Protein AF-A0A7S2B7W3-F1 (afdb_monomer)

pLDDT: mean 79.94, std 19.63, range [35.38, 98.31]

Radius of gyration: 19.0 Å; Cα contacts (8 Å, |Δi|>4): 204; chains: 1; bounding box: 50×37×55 Å

Foldseek 3Di:
DDDPPVLDQKDKDKDKAKDLDCVAVVLCVVQLVVQLVVLLVVVVVVVVVPDDPPPPVVVVVVVSVPDDDDPVSNVRSNVRSVVVSVVVQVVPPFGPPPVPGHTPMDIWMKMWMAGPNRPDIDIDTDAADWDWDQDPNDTHTDDQHDDPDPPSDD

Solvent-accessible surface area (backbone atoms only — not comparable to full-atom values): 9156 Å² total; per-residue (Å²): 139,90,80,85,71,84,87,64,49,64,49,79,49,77,50,56,57,48,41,75,43,62,63,42,23,50,50,45,70,70,45,31,64,57,37,23,55,49,38,45,53,49,53,52,54,51,53,61,68,70,52,65,91,82,63,57,64,64,68,70,61,63,47,81,64,71,76,65,74,50,69,67,58,48,53,50,15,48,54,47,8,54,50,55,49,49,50,65,54,59,74,37,94,52,36,60,62,53,103,81,62,59,44,80,40,37,53,30,34,33,36,41,42,34,23,58,79,71,77,42,79,48,77,52,72,47,40,66,60,73,51,68,45,77,56,97,88,40,82,42,76,74,55,81,50,51,50,96,52,92,86,52,71,131

InterPro domains:
  IPR000222 PPM-type phosphatase, divalent cation binding [PS01032] (12-20)
  IPR001932 PPM-type phosphatase-like domain [PF00481] (9-149)
  IPR001932 PPM-type phosphatase-like domain [PS51746] (1-154)
  IPR001932 PPM-type phosphatase-like domain [cd00143] (5-153)
  IPR015655 Protein phosphatase 2C [PTHR47992] (10-148)
  IPR036457 PPM-type phosphatase-like domain superfamily [G3DSA:3.60.40.10] (1-154)
  IPR036457 PPM-type phosphatase-like domain superfamily [SSF81606] (6-151)

Structure (mmCIF, N/CA/C/O backbone):
data_AF-A0A7S2B7W3-F1
#
_entry.id   AF-A0A7S2B7W3-F1
#
loop_
_atom_site.group_PDB
_atom_site.id
_atom_site.type_symbol
_atom_site.label_atom_id
_atom_site.label_alt_id
_atom_site.label_comp_id
_atom_site.label_asym_id
_atom_site.label_entity_id
_atom_site.label_seq_id
_atom_site.pdbx_PDB_ins_code
_atom_site.Cartn_x
_atom_site.Cartn_y
_atom_site.Cartn_z
_atom_site.occupancy
_atom_site.B_iso_or_equiv
_atom_site.auth_seq_id
_atom_site.auth_comp_id
_atom_site.auth_asym_id
_atom_site.auth_atom_id
_atom_site.pdbx_PDB_model_num
ATOM 1 N N . GLU A 1 1 ? -9.098 -22.020 31.553 1.00 43.34 1 GLU A N 1
ATOM 2 C CA . GLU A 1 1 ? -8.549 -21.715 30.215 1.00 43.34 1 GLU A CA 1
ATOM 3 C C . GLU A 1 1 ? -9.684 -21.354 29.267 1.00 43.34 1 GLU A C 1
ATOM 5 O O . GLU A 1 1 ? -10.815 -21.714 29.567 1.00 43.34 1 GLU A O 1
ATOM 10 N N . SER A 1 2 ? -9.369 -20.661 28.168 1.00 41.03 2 SER A N 1
ATOM 11 C CA . SER A 1 2 ? -10.279 -20.248 27.079 1.00 41.03 2 SER A CA 1
ATOM 12 C C . SER A 1 2 ? -10.933 -18.869 27.209 1.00 41.03 2 SER A C 1
ATOM 14 O O . SER A 1 2 ? -12.137 -18.740 27.386 1.00 41.03 2 SER A O 1
ATOM 16 N N . ALA A 1 3 ? -10.116 -17.833 27.005 1.00 35.38 3 ALA A N 1
ATOM 17 C CA . ALA A 1 3 ? -10.503 -16.647 26.237 1.00 35.38 3 ALA A CA 1
ATOM 18 C C . ALA A 1 3 ? -9.236 -15.964 25.689 1.00 35.38 3 ALA A C 1
ATOM 20 O O . ALA A 1 3 ? -8.922 -14.826 26.027 1.00 35.38 3 ALA A O 1
ATOM 21 N N . MET A 1 4 ? -8.475 -16.671 24.840 1.00 36.25 4 MET A N 1
ATOM 22 C CA . MET A 1 4 ? -7.614 -15.995 23.862 1.00 36.25 4 MET A CA 1
ATOM 23 C C . MET A 1 4 ? -8.545 -15.296 22.863 1.00 36.25 4 MET A C 1
ATOM 25 O O . MET A 1 4 ? -8.854 -15.827 21.799 1.00 36.25 4 MET A O 1
ATOM 29 N N . LEU A 1 5 ? -9.059 -14.124 23.235 1.00 36.66 5 LEU A N 1
ATOM 30 C CA . LEU A 1 5 ? -9.660 -13.205 22.280 1.00 36.66 5 LEU A CA 1
ATOM 31 C C . LEU A 1 5 ? -8.533 -12.794 21.331 1.00 36.66 5 LEU A C 1
ATOM 33 O O . LEU A 1 5 ? -7.575 -12.139 21.735 1.00 36.66 5 LEU A O 1
ATOM 37 N N . TYR A 1 6 ? -8.605 -13.266 20.088 1.00 40.50 6 TYR A N 1
ATOM 38 C CA . TYR A 1 6 ? -7.682 -12.933 19.009 1.00 40.50 6 TYR A CA 1
ATOM 39 C C . TYR A 1 6 ? -7.828 -11.436 18.696 1.00 40.50 6 TYR A C 1
ATOM 41 O O . TYR A 1 6 ? -8.597 -11.014 17.840 1.00 40.50 6 TYR A O 1
ATOM 49 N N . GLN A 1 7 ? -7.133 -10.617 19.477 1.00 49.06 7 GLN A N 1
ATOM 50 C CA . GLN A 1 7 ? -7.233 -9.165 19.481 1.00 49.06 7 GLN A CA 1
ATOM 51 C C . GLN A 1 7 ? -6.361 -8.606 18.343 1.00 49.06 7 GLN A C 1
ATOM 53 O O . GLN A 1 7 ? -5.223 -8.188 18.551 1.00 49.06 7 GLN A O 1
ATOM 58 N N . ARG A 1 8 ? -6.858 -8.700 17.102 1.00 54.34 8 ARG A N 1
ATOM 59 C CA . ARG A 1 8 ? -6.175 -8.236 15.878 1.00 54.34 8 ARG A CA 1
ATOM 60 C C . ARG A 1 8 ? -7.147 -7.516 14.935 1.00 54.34 8 ARG A C 1
ATOM 62 O O . ARG A 1 8 ? -7.392 -7.970 13.825 1.00 54.34 8 ARG A O 1
ATOM 69 N N . ASP A 1 9 ? -7.676 -6.368 15.353 1.00 77.94 9 ASP A N 1
ATOM 70 C CA . ASP A 1 9 ? -8.610 -5.561 14.544 1.00 77.94 9 ASP A CA 1
ATOM 71 C C . ASP A 1 9 ? -7.930 -4.685 13.475 1.00 77.94 9 ASP A C 1
ATOM 73 O O . ASP A 1 9 ? -8.519 -3.705 13.019 1.00 77.94 9 ASP A O 1
ATOM 77 N N . LEU A 1 10 ? -6.697 -5.010 13.077 1.00 86.75 10 LEU A N 1
ATOM 78 C CA . LEU A 1 10 ? -5.929 -4.293 12.062 1.00 86.75 10 LEU A CA 1
ATOM 79 C C . LEU A 1 10 ? -5.176 -5.285 11.174 1.00 86.75 10 LEU A C 1
ATOM 81 O O . LEU A 1 10 ? -4.418 -6.117 11.671 1.00 86.75 10 LEU A O 1
ATOM 85 N N . ALA A 1 11 ? -5.330 -5.136 9.864 1.00 91.69 11 ALA A N 1
ATOM 86 C CA . ALA A 1 11 ? -4.551 -5.831 8.854 1.00 91.69 11 ALA A CA 1
ATOM 87 C C . ALA A 1 11 ? -3.987 -4.826 7.843 1.00 91.69 11 ALA A C 1
ATOM 89 O O . ALA A 1 11 ? -4.668 -3.886 7.428 1.00 91.69 11 ALA A O 1
ATOM 90 N N . LEU A 1 12 ? -2.728 -5.035 7.466 1.00 94.94 12 LEU A N 1
ATOM 91 C CA . LEU A 1 12 ? -2.026 -4.268 6.446 1.00 94.94 12 LEU A CA 1
ATOM 92 C C . LEU A 1 12 ? -1.686 -5.207 5.292 1.00 94.94 12 LEU A C 1
ATOM 94 O O . LEU A 1 12 ? -1.141 -6.286 5.517 1.00 94.94 12 LEU A O 1
ATOM 98 N N . PHE A 1 13 ? -1.988 -4.779 4.073 1.00 96.81 13 PHE A N 1
ATOM 99 C CA . PHE A 1 13 ? -1.668 -5.496 2.842 1.00 96.81 13 PHE A CA 1
ATOM 100 C C . PHE A 1 13 ? -0.953 -4.547 1.893 1.00 96.81 13 PHE A C 1
ATOM 102 O O . PHE A 1 13 ? -1.283 -3.364 1.859 1.00 96.81 13 PHE A O 1
ATOM 109 N N . GLY A 1 14 ? 0.004 -5.055 1.124 1.00 96.88 14 GLY A N 1
ATOM 110 C CA . GLY A 1 14 ? 0.761 -4.263 0.164 1.00 96.88 14 GLY A CA 1
ATOM 111 C C . GLY A 1 14 ? 1.025 -5.041 -1.117 1.00 96.88 14 GLY A C 1
ATOM 112 O O . GLY A 1 14 ? 1.335 -6.231 -1.056 1.00 96.88 14 GLY A O 1
ATOM 113 N N . VAL A 1 15 ? 0.910 -4.364 -2.256 1.00 98.12 15 VAL A N 1
ATOM 114 C CA . VAL A 1 15 ? 1.366 -4.838 -3.568 1.00 98.12 15 VAL A CA 1
ATOM 115 C C . VAL A 1 15 ? 2.423 -3.863 -4.065 1.00 98.12 15 VAL A C 1
ATOM 117 O O . VAL A 1 15 ? 2.201 -2.652 -4.027 1.00 98.12 15 VAL A O 1
ATOM 120 N N . PHE A 1 16 ? 3.563 -4.401 -4.501 1.00 97.38 16 PHE A N 1
ATOM 121 C CA . PHE A 1 16 ? 4.726 -3.626 -4.929 1.00 97.38 16 PHE A CA 1
ATOM 122 C C . PHE A 1 16 ? 5.243 -4.177 -6.256 1.00 97.38 16 PHE A C 1
ATOM 124 O O . PHE A 1 16 ? 5.836 -5.260 -6.275 1.00 97.38 16 PHE A O 1
ATOM 131 N N . ASP A 1 17 ? 5.009 -3.455 -7.351 1.00 97.00 17 ASP A N 1
ATOM 132 C CA . ASP A 1 17 ? 5.500 -3.840 -8.675 1.00 97.00 17 ASP A CA 1
ATOM 133 C C . ASP A 1 17 ? 6.807 -3.103 -8.979 1.00 97.00 17 ASP A C 1
ATOM 135 O O . ASP A 1 17 ? 6.838 -1.876 -9.024 1.00 97.00 17 ASP A O 1
ATOM 139 N N . GLY A 1 18 ? 7.907 -3.847 -9.102 1.00 94.75 18 GLY A N 1
ATOM 140 C CA . GLY A 1 18 ? 9.250 -3.290 -9.269 1.00 94.75 18 GLY A CA 1
ATOM 141 C C . GLY A 1 18 ? 9.676 -3.216 -10.732 1.00 94.75 18 GLY A C 1
ATOM 142 O O . GLY A 1 18 ? 9.472 -4.159 -11.490 1.00 94.75 18 GLY A O 1
ATOM 143 N N . HIS A 1 19 ? 10.362 -2.140 -11.111 1.00 92.50 19 HIS A N 1
ATOM 144 C CA . HIS A 1 19 ? 10.900 -1.930 -12.454 1.00 92.50 19 HIS A CA 1
ATOM 145 C C . HIS A 1 19 ? 12.350 -1.431 -12.394 1.00 92.50 19 HIS A C 1
ATOM 147 O O . HIS A 1 19 ? 12.776 -0.809 -11.425 1.00 92.50 19 HIS A O 1
ATOM 153 N N . GLY A 1 20 ? 13.153 -1.728 -13.420 1.00 89.00 20 GLY A N 1
ATOM 154 C CA . GLY A 1 20 ? 14.593 -1.417 -13.404 1.00 89.00 20 GLY A CA 1
ATOM 155 C C . GLY A 1 20 ? 15.400 -2.224 -12.371 1.00 89.00 20 GLY A C 1
ATOM 156 O O . GLY A 1 20 ? 16.572 -1.932 -12.148 1.00 89.00 20 GLY A O 1
ATOM 157 N N . GLY A 1 21 ? 14.777 -3.233 -11.748 1.00 88.19 21 GLY A N 1
ATOM 158 C CA . GLY A 1 21 ? 15.353 -4.088 -10.713 1.00 88.19 21 GLY A CA 1
ATOM 159 C C . GLY A 1 21 ? 14.343 -4.439 -9.608 1.00 88.19 21 GLY A C 1
ATOM 160 O O . GLY A 1 21 ? 13.306 -3.799 -9.470 1.00 88.19 21 GLY A O 1
ATOM 161 N N . ALA A 1 22 ? 14.630 -5.472 -8.809 1.00 89.19 22 ALA A N 1
ATOM 162 C CA . ALA A 1 22 ? 13.768 -5.911 -7.697 1.00 89.19 22 ALA A CA 1
ATOM 163 C C . ALA A 1 22 ? 14.128 -5.261 -6.346 1.00 89.19 22 ALA A C 1
ATOM 165 O O . ALA A 1 22 ? 13.548 -5.581 -5.312 1.00 89.19 22 ALA A O 1
ATOM 166 N N . GLN A 1 23 ? 15.141 -4.401 -6.332 1.00 88.44 23 GLN A N 1
ATOM 167 C CA . GLN A 1 23 ? 15.717 -3.787 -5.145 1.00 88.44 23 GLN A CA 1
ATOM 168 C C . GLN A 1 23 ? 14.671 -2.981 -4.364 1.00 88.44 23 GLN A C 1
ATOM 170 O O . GLN A 1 23 ? 14.437 -3.250 -3.187 1.00 88.44 23 GLN A O 1
ATOM 175 N N . VAL A 1 24 ? 14.003 -2.039 -5.037 1.00 91.19 24 VAL A N 1
ATOM 176 C CA . VAL A 1 24 ? 13.038 -1.135 -4.396 1.00 91.19 24 VAL A CA 1
ATOM 177 C C . VAL A 1 24 ? 11.788 -1.888 -3.949 1.00 91.19 24 VAL A C 1
ATOM 179 O O . VAL A 1 24 ? 11.362 -1.724 -2.811 1.00 91.19 24 VAL A O 1
ATOM 182 N N . SER A 1 25 ? 11.239 -2.788 -4.771 1.00 94.06 25 SER A N 1
ATOM 183 C CA . SER A 1 25 ? 10.065 -3.581 -4.375 1.00 94.06 25 SER A CA 1
ATOM 184 C C . SER A 1 25 ? 10.346 -4.513 -3.187 1.00 94.06 25 SER A C 1
ATOM 186 O O . SER A 1 25 ? 9.468 -4.710 -2.346 1.00 94.06 25 SER A O 1
ATOM 188 N N . ARG A 1 26 ? 11.575 -5.037 -3.047 1.00 93.12 26 ARG A N 1
ATOM 189 C CA . ARG A 1 26 ? 12.005 -5.780 -1.844 1.00 93.12 26 ARG A CA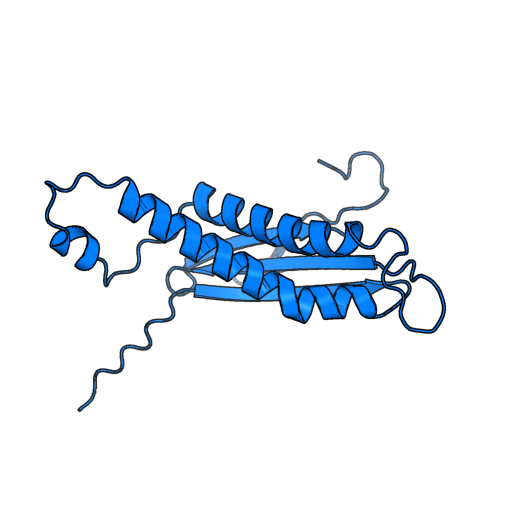 1
ATOM 190 C C . ARG A 1 26 ? 12.068 -4.885 -0.608 1.00 93.12 26 ARG A C 1
ATOM 192 O O . ARG A 1 26 ? 11.549 -5.285 0.426 1.00 93.12 26 ARG A O 1
ATOM 199 N N . ILE A 1 27 ? 12.638 -3.684 -0.725 1.00 92.62 27 ILE A N 1
ATOM 200 C CA . ILE A 1 27 ? 12.672 -2.713 0.380 1.00 92.62 27 ILE A CA 1
ATOM 201 C C . ILE A 1 27 ? 11.250 -2.346 0.809 1.00 92.62 27 ILE A C 1
ATOM 203 O O . ILE A 1 27 ? 10.945 -2.378 1.995 1.00 92.62 27 ILE A O 1
ATOM 207 N N . LEU A 1 28 ? 10.345 -2.066 -0.134 1.00 95.12 28 LEU A N 1
ATOM 208 C CA . LEU A 1 28 ? 8.946 -1.767 0.187 1.00 95.12 28 LEU A CA 1
ATOM 209 C C . LEU A 1 28 ? 8.266 -2.932 0.918 1.00 95.12 28 LEU A C 1
ATOM 211 O O . LEU A 1 28 ? 7.599 -2.710 1.929 1.00 95.12 28 LEU A O 1
ATOM 215 N N . ARG A 1 29 ? 8.466 -4.171 0.449 1.00 95.31 29 ARG A N 1
ATOM 216 C CA . ARG A 1 29 ? 7.945 -5.379 1.105 1.00 95.31 29 ARG A CA 1
ATOM 217 C C . ARG A 1 29 ? 8.410 -5.491 2.557 1.00 95.31 29 ARG A C 1
ATOM 219 O O . ARG A 1 29 ? 7.597 -5.832 3.415 1.00 95.31 29 ARG A O 1
ATOM 226 N N . ASP A 1 30 ? 9.687 -5.221 2.809 1.00 93.31 30 ASP A N 1
ATOM 227 C CA . ASP A 1 30 ? 10.307 -5.457 4.112 1.00 93.31 30 ASP A CA 1
ATOM 228 C C . ASP A 1 30 ? 10.095 -4.281 5.083 1.00 93.31 30 ASP A C 1
ATOM 230 O O . ASP A 1 30 ? 9.901 -4.508 6.274 1.00 93.31 30 ASP A O 1
ATOM 234 N N . GLU A 1 31 ? 10.031 -3.040 4.588 1.00 94.88 31 GLU A N 1
ATOM 235 C CA . GLU A 1 31 ? 10.090 -1.833 5.428 1.00 94.88 31 GLU A CA 1
ATOM 236 C C . GLU A 1 31 ? 8.792 -1.015 5.467 1.00 94.88 31 GLU A C 1
ATOM 238 O O . GLU A 1 31 ? 8.507 -0.357 6.476 1.00 94.88 31 GLU A O 1
ATOM 243 N N . LEU A 1 32 ? 7.955 -1.039 4.420 1.00 96.25 32 LEU A N 1
ATOM 244 C CA . LEU A 1 32 ? 6.819 -0.112 4.331 1.00 96.25 32 LEU A CA 1
ATOM 245 C C . LEU A 1 32 ? 5.708 -0.435 5.333 1.00 96.25 32 LEU A C 1
ATOM 247 O O . LEU A 1 32 ? 5.273 0.446 6.079 1.00 96.25 32 LEU A O 1
ATOM 251 N N . LEU A 1 33 ? 5.253 -1.691 5.397 1.00 96.44 33 LEU A N 1
ATOM 252 C CA . LEU A 1 33 ? 4.194 -2.069 6.342 1.00 96.44 33 LEU A CA 1
ATOM 253 C C . LEU A 1 33 ? 4.647 -1.914 7.809 1.00 96.44 33 LEU A C 1
ATOM 255 O O . LEU A 1 33 ? 3.875 -1.357 8.601 1.00 96.44 33 LEU A O 1
ATOM 259 N N . PRO A 1 34 ? 5.881 -2.305 8.198 1.00 95.00 34 PRO A N 1
ATOM 260 C CA . PRO A 1 34 ? 6.412 -2.000 9.527 1.00 95.00 34 PRO A CA 1
ATOM 261 C C . PRO A 1 34 ? 6.492 -0.502 9.834 1.00 95.00 34 PRO A C 1
ATOM 263 O O . PRO A 1 34 ? 6.117 -0.096 10.936 1.00 95.00 34 PRO A O 1
ATOM 266 N N . SER A 1 35 ? 6.901 0.330 8.871 1.00 95.44 35 SER A N 1
ATOM 267 C CA . SER A 1 35 ? 6.973 1.791 9.032 1.00 95.44 35 SER A CA 1
ATOM 268 C C . SER A 1 35 ? 5.596 2.422 9.279 1.00 95.44 35 SER A C 1
ATOM 270 O O . SER A 1 35 ? 5.444 3.298 10.140 1.00 95.44 35 SER A O 1
ATOM 272 N N . ILE A 1 36 ? 4.557 1.936 8.592 1.00 95.56 36 ILE A N 1
ATOM 273 C CA . ILE A 1 36 ? 3.161 2.346 8.826 1.00 95.56 36 ILE A CA 1
ATOM 274 C C . ILE A 1 36 ? 2.702 1.903 10.220 1.00 95.56 36 ILE A C 1
ATOM 276 O O . ILE A 1 36 ? 2.172 2.706 10.991 1.00 95.56 36 ILE A O 1
ATOM 280 N N . ALA A 1 37 ? 2.944 0.642 10.589 1.00 92.81 37 ALA A N 1
ATOM 281 C CA . ALA A 1 37 ? 2.581 0.122 11.907 1.00 92.81 37 ALA A CA 1
ATOM 282 C C . ALA A 1 37 ? 3.287 0.881 13.045 1.00 92.81 37 ALA A C 1
ATOM 284 O O . ALA A 1 37 ? 2.688 1.144 14.092 1.00 92.81 37 ALA A O 1
ATOM 285 N N . HIS A 1 38 ? 4.550 1.263 12.846 1.00 92.12 38 HIS A N 1
ATOM 286 C CA . HIS A 1 38 ? 5.295 2.097 13.782 1.00 92.12 38 HIS A CA 1
ATOM 287 C C . HIS A 1 38 ? 4.672 3.493 13.906 1.00 92.12 38 HIS A C 1
ATOM 289 O O . HIS A 1 38 ? 4.453 3.970 15.020 1.00 92.12 38 HIS A O 1
ATOM 295 N N . SER A 1 39 ? 4.311 4.107 12.777 1.00 92.81 39 SER A N 1
ATOM 296 C CA . SER A 1 39 ? 3.655 5.418 12.730 1.00 92.81 39 SER A CA 1
ATOM 297 C C . SER A 1 39 ? 2.324 5.436 13.485 1.00 92.81 39 SER A C 1
ATOM 299 O O . SER A 1 39 ? 2.053 6.395 14.205 1.00 92.81 39 SER A O 1
ATOM 301 N N . LEU A 1 40 ? 1.523 4.368 13.391 1.00 89.94 40 LEU A N 1
ATOM 302 C CA . LEU A 1 40 ? 0.291 4.211 14.176 1.00 89.94 40 LEU A CA 1
ATOM 303 C C . LEU A 1 40 ? 0.594 4.161 15.682 1.00 89.94 40 LEU A C 1
ATOM 305 O O . LEU A 1 40 ? 0.023 4.919 16.467 1.00 89.94 40 LEU A O 1
ATOM 309 N N . LYS A 1 41 ? 1.546 3.320 16.106 1.00 87.94 41 LYS A N 1
ATOM 310 C CA . LYS A 1 41 ? 1.942 3.213 17.524 1.00 87.94 41 LYS A CA 1
ATOM 311 C C . LYS A 1 41 ? 2.436 4.546 18.094 1.00 87.94 41 LYS A C 1
ATOM 313 O O . LYS A 1 41 ? 2.134 4.867 19.244 1.00 87.94 41 LYS A O 1
ATOM 318 N N . GLN A 1 42 ? 3.175 5.329 17.306 1.00 87.75 42 GLN A N 1
ATOM 319 C CA . GLN A 1 42 ? 3.608 6.670 17.702 1.00 87.75 42 GLN A CA 1
ATOM 320 C C . GLN A 1 42 ? 2.413 7.599 17.935 1.00 87.75 42 GLN A C 1
ATOM 322 O O . GLN A 1 42 ? 2.329 8.207 19.002 1.00 87.75 42 GLN A O 1
ATOM 327 N N . THR A 1 43 ? 1.445 7.635 17.013 1.00 85.38 43 THR A N 1
ATOM 328 C CA . THR A 1 43 ? 0.212 8.424 17.168 1.00 85.38 43 THR A CA 1
ATOM 329 C C . THR A 1 43 ? -0.554 8.055 18.438 1.00 85.38 43 THR A C 1
ATOM 331 O O . THR A 1 43 ? -0.985 8.944 19.170 1.00 85.38 43 THR A O 1
ATOM 334 N N . GLN A 1 44 ? -0.680 6.761 18.756 1.00 82.75 44 GLN A N 1
ATOM 335 C CA . GLN A 1 44 ? -1.328 6.313 19.996 1.00 82.75 44 GLN A CA 1
ATOM 336 C C . GLN A 1 44 ? -0.580 6.802 21.239 1.00 82.75 44 GLN A C 1
ATOM 338 O O . GLN A 1 44 ? -1.184 7.330 22.173 1.00 82.75 44 GLN A O 1
ATOM 343 N N . LYS A 1 45 ? 0.750 6.651 21.251 1.00 83.31 45 LYS A N 1
ATOM 344 C CA . LYS A 1 45 ? 1.597 7.078 22.369 1.00 83.31 45 LYS A CA 1
ATOM 345 C C . LYS A 1 45 ? 1.528 8.588 22.583 1.00 83.31 45 LYS A C 1
ATOM 347 O O . LYS A 1 45 ? 1.509 9.049 23.721 1.00 83.31 45 LYS A O 1
ATOM 352 N N . GLU A 1 46 ? 1.497 9.360 21.506 1.00 84.00 46 GLU A N 1
ATOM 353 C CA . GLU A 1 46 ? 1.339 10.807 21.564 1.00 84.00 46 GLU A CA 1
ATOM 354 C C . GLU A 1 46 ? -0.040 11.239 22.065 1.00 84.00 46 GLU A C 1
ATOM 356 O O . GLU A 1 46 ? -0.124 12.153 22.884 1.00 84.00 46 GLU A O 1
ATOM 361 N N . ALA A 1 47 ? -1.110 10.579 21.616 1.00 78.62 47 ALA A N 1
ATOM 362 C CA . ALA A 1 47 ? -2.460 10.835 22.109 1.00 78.62 47 ALA A CA 1
ATOM 363 C C . ALA A 1 47 ? -2.553 10.567 23.619 1.00 78.62 47 ALA A C 1
ATOM 365 O O . ALA A 1 47 ? -3.055 11.405 24.366 1.00 78.62 47 ALA A O 1
ATOM 366 N N . LEU A 1 48 ? -1.966 9.458 24.083 1.00 77.81 48 LEU A N 1
ATOM 367 C CA . LEU A 1 48 ? -1.906 9.116 25.504 1.00 77.81 48 LEU A CA 1
ATOM 368 C C . LEU A 1 48 ? -1.117 10.151 26.324 1.00 77.81 48 LEU A C 1
ATOM 370 O O . LEU A 1 48 ? -1.513 10.480 27.436 1.00 77.81 48 LEU A O 1
ATOM 374 N N . ARG A 1 49 ? -0.023 10.699 25.776 1.00 82.44 49 ARG A N 1
ATOM 375 C CA . ARG A 1 49 ? 0.776 11.755 26.430 1.00 82.44 49 ARG A CA 1
ATOM 376 C C . ARG A 1 49 ? 0.049 13.095 26.536 1.00 82.44 49 ARG A C 1
ATOM 378 O O . ARG A 1 49 ? 0.342 13.857 27.450 1.00 82.44 49 ARG A O 1
ATOM 385 N N . ARG A 1 50 ? -0.840 13.405 25.589 1.00 79.56 50 ARG A N 1
ATOM 386 C CA . ARG A 1 50 ? -1.622 14.653 25.572 1.00 79.56 50 ARG A CA 1
ATOM 387 C C . ARG A 1 50 ? -2.879 14.580 26.448 1.00 79.56 50 ARG A C 1
ATOM 389 O O . ARG A 1 50 ? -3.472 15.621 26.719 1.00 79.56 50 ARG A O 1
ATOM 396 N N . ALA A 1 51 ? -3.286 13.389 26.890 1.00 73.69 51 ALA A N 1
ATOM 397 C CA . ALA A 1 51 ? -4.449 13.221 27.752 1.00 73.69 51 ALA A CA 1
ATOM 398 C C . ALA A 1 51 ? -4.187 13.804 29.161 1.00 73.69 51 ALA A C 1
ATOM 400 O O . ALA A 1 51 ? -3.150 13.507 29.761 1.00 73.69 51 ALA A O 1
ATOM 401 N N . PRO A 1 52 ? -5.100 14.626 29.714 1.00 66.94 52 PRO A N 1
ATOM 402 C CA . PRO A 1 52 ? -4.937 15.195 31.046 1.00 66.94 52 PRO A CA 1
ATOM 403 C C . PRO A 1 52 ? -4.974 14.100 32.119 1.00 66.94 52 PRO A C 1
ATOM 405 O O . PRO A 1 52 ? -5.868 13.257 32.139 1.00 66.94 52 PRO A O 1
ATOM 408 N N . SER A 1 53 ? -4.040 14.167 33.067 1.00 60.56 53 SER A N 1
ATOM 409 C CA . SER A 1 53 ? -3.822 13.204 34.161 1.00 60.56 53 SER A CA 1
ATOM 410 C C . SER A 1 53 ? -4.981 13.060 35.167 1.00 60.56 53 SER A C 1
ATOM 412 O O . SER A 1 53 ? -4.883 12.256 36.090 1.00 60.56 53 SER A O 1
ATOM 414 N N . VAL A 1 54 ? -6.073 13.818 35.003 1.00 55.66 54 VAL A N 1
ATOM 415 C CA . VAL A 1 54 ? -7.213 13.895 35.939 1.00 55.66 54 VAL A CA 1
ATOM 416 C C . VAL A 1 54 ? -8.405 13.028 35.501 1.00 55.66 54 VAL A C 1
ATOM 418 O O . VAL A 1 54 ? -9.207 12.618 36.337 1.00 55.66 54 VAL A O 1
ATOM 421 N N . LEU A 1 55 ? -8.512 12.677 34.214 1.00 53.12 55 LEU A N 1
ATOM 422 C CA . LEU A 1 55 ? -9.471 11.672 33.745 1.00 53.12 55 LEU A CA 1
ATOM 423 C C . LEU A 1 55 ? -8.801 10.305 33.855 1.00 53.12 55 LEU A C 1
ATOM 425 O O . LEU A 1 55 ? -7.885 9.997 33.096 1.00 53.12 55 LEU A O 1
ATOM 429 N N . GLY A 1 56 ? -9.226 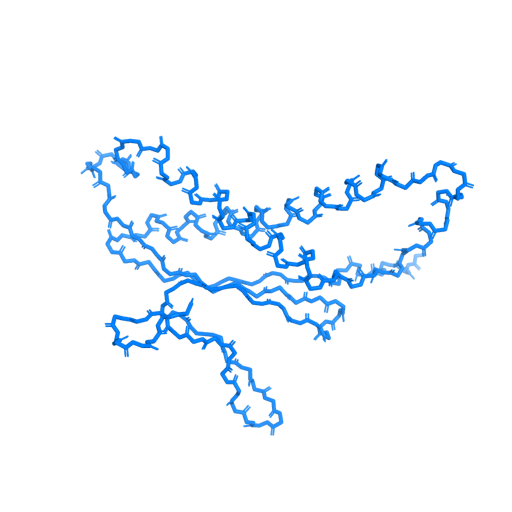9.530 34.857 1.00 48.88 56 GLY A N 1
ATOM 430 C CA . GLY A 1 56 ? -8.621 8.261 35.249 1.00 48.88 56 GLY A CA 1
ATOM 431 C C . GLY A 1 56 ? -8.174 7.428 34.052 1.00 48.88 56 GLY A C 1
ATOM 432 O O . GLY A 1 56 ? -8.985 7.068 33.196 1.00 48.88 56 GLY A O 1
ATOM 433 N N . ALA A 1 57 ? -6.876 7.113 34.021 1.00 52.25 57 ALA A N 1
ATOM 434 C CA . ALA A 1 57 ? -6.237 6.284 33.003 1.00 52.25 57 ALA A CA 1
ATOM 435 C C . ALA A 1 57 ? -7.042 5.005 32.705 1.00 52.25 57 ALA A C 1
ATOM 437 O O . ALA A 1 57 ? -7.053 4.525 31.583 1.00 52.25 57 ALA A O 1
ATOM 438 N N . SER A 1 58 ? -7.797 4.503 33.681 1.00 45.19 58 SER A N 1
ATOM 439 C CA . SER A 1 58 ? -8.726 3.378 33.595 1.00 45.19 58 SER A CA 1
ATOM 440 C C . SER A 1 58 ? -9.862 3.518 32.568 1.00 45.19 58 SER A C 1
ATOM 442 O O . SER A 1 58 ? -10.265 2.494 32.032 1.00 45.19 58 SER A O 1
ATOM 444 N N . SER A 1 59 ? -10.354 4.717 32.225 1.00 46.00 59 SER A N 1
ATOM 445 C CA . SER A 1 59 ? -11.369 4.879 31.158 1.00 46.00 59 SER A CA 1
ATOM 446 C C . SER A 1 59 ? -10.751 4.785 29.753 1.00 46.00 59 SER A C 1
ATOM 448 O O . SER A 1 59 ? -11.342 4.208 28.849 1.00 46.00 59 SER A O 1
ATOM 450 N N . LEU A 1 60 ? -9.503 5.250 29.596 1.00 51.75 60 LEU A N 1
ATOM 451 C CA . LEU A 1 60 ? -8.697 5.072 28.377 1.00 51.75 60 LEU A CA 1
ATOM 452 C C . LEU A 1 60 ? -8.114 3.650 28.257 1.00 51.75 60 LEU A C 1
ATOM 454 O O . LEU A 1 60 ? -7.827 3.184 27.159 1.00 51.75 60 LEU A O 1
ATOM 458 N N . ILE A 1 61 ? -7.928 2.952 29.384 1.00 51.62 61 ILE A N 1
ATOM 459 C CA . ILE A 1 61 ? -7.498 1.544 29.439 1.00 51.62 61 ILE A CA 1
ATOM 460 C C . ILE A 1 61 ? -8.707 0.593 29.297 1.00 51.62 61 ILE A C 1
ATOM 462 O O . ILE A 1 61 ? -8.547 -0.525 28.814 1.00 51.62 61 ILE A O 1
ATOM 466 N N . SER A 1 62 ? -9.931 1.044 29.615 1.00 43.00 62 SER A N 1
ATOM 467 C CA . SER A 1 62 ? -11.190 0.343 29.296 1.00 43.00 62 SER A CA 1
ATOM 468 C C . SER A 1 62 ? -11.465 0.258 27.784 1.00 43.00 62 SER A C 1
ATOM 470 O O . SER A 1 62 ? -12.388 -0.442 27.364 1.00 43.00 62 SER A O 1
ATOM 472 N N . SER A 1 63 ? -10.631 0.880 26.950 1.00 45.28 63 SER A N 1
ATOM 473 C CA . SER A 1 63 ? -10.590 0.753 25.488 1.00 45.28 63 SER A CA 1
ATOM 474 C C . SER A 1 63 ? -9.946 -0.562 25.017 1.00 45.28 63 SER A C 1
ATOM 476 O O . SER A 1 63 ? -9.221 -0.606 24.026 1.00 45.28 63 SER A O 1
ATOM 478 N N . GLY A 1 64 ? -10.230 -1.670 25.711 1.00 41.66 64 GLY A N 1
ATOM 479 C CA . GLY A 1 64 ? -10.087 -3.016 25.144 1.00 41.66 64 GLY A CA 1
ATOM 480 C C . GLY A 1 64 ? -11.034 -3.246 23.955 1.00 41.66 64 GLY A C 1
ATOM 481 O O . GLY A 1 64 ? -10.828 -4.175 23.178 1.00 41.66 64 GLY A O 1
ATOM 482 N N . ALA A 1 65 ? -12.026 -2.365 23.782 1.00 45.19 65 ALA A N 1
ATOM 483 C CA . ALA A 1 65 ? -12.734 -2.132 22.532 1.00 45.19 65 ALA A CA 1
ATOM 484 C C . ALA A 1 65 ? -11.934 -1.114 21.702 1.00 45.19 65 ALA A C 1
ATOM 486 O O . ALA A 1 65 ? -11.943 0.081 21.984 1.00 45.19 65 ALA A O 1
ATOM 487 N N . HIS A 1 66 ? -11.185 -1.611 20.721 1.00 52.50 66 HIS A N 1
ATOM 488 C CA . HIS A 1 66 ? -10.288 -0.822 19.884 1.00 52.50 66 HIS A CA 1
ATOM 489 C C . HIS A 1 66 ? -11.096 0.233 19.101 1.00 52.50 66 HIS A C 1
ATOM 491 O O . HIS A 1 66 ? -11.817 -0.104 18.157 1.00 52.50 66 HIS A O 1
ATOM 497 N N . GLU A 1 67 ? -11.005 1.511 19.490 1.00 66.62 67 GLU A N 1
ATOM 498 C CA . GLU A 1 67 ? -11.540 2.605 18.678 1.00 66.62 67 GLU A CA 1
ATOM 499 C C . GLU A 1 67 ? -10.857 2.561 17.307 1.00 66.62 67 GLU A C 1
ATOM 501 O O . GLU A 1 67 ? -9.630 2.567 17.186 1.00 66.62 67 GLU A O 1
ATOM 506 N N . LYS A 1 68 ? -11.679 2.456 16.261 1.00 83.06 68 LYS A N 1
ATOM 507 C CA . LYS A 1 68 ? -11.284 2.642 14.866 1.00 83.06 68 LYS A CA 1
ATOM 508 C C . LYS A 1 68 ? -10.379 3.878 14.765 1.00 83.06 68 LYS A C 1
ATOM 510 O O . LYS A 1 68 ? -10.770 4.955 15.208 1.00 83.06 68 LYS A O 1
ATOM 515 N N . TRP A 1 69 ? -9.226 3.749 14.114 1.00 87.56 69 TRP A N 1
ATOM 516 C CA . TRP A 1 69 ? -8.417 4.904 13.740 1.00 87.56 69 TRP A CA 1
ATOM 517 C C . TRP A 1 69 ? -9.243 5.832 12.857 1.00 87.56 69 TRP A C 1
ATOM 519 O O . TRP A 1 69 ? -9.782 5.406 11.828 1.00 87.56 69 TRP A O 1
ATOM 529 N N . SER A 1 70 ? -9.333 7.100 13.256 1.00 89.88 70 SER A N 1
ATOM 530 C CA . SER A 1 70 ? -9.942 8.130 12.418 1.00 89.88 70 SER A CA 1
ATOM 531 C C . SER A 1 70 ? -9.235 8.217 11.062 1.00 89.88 70 SER A C 1
ATOM 533 O O . SER A 1 70 ? -8.059 7.868 10.937 1.00 89.88 70 SER A O 1
ATOM 535 N N . ASP A 1 71 ? -9.951 8.715 10.055 1.00 90.25 71 ASP A N 1
ATOM 536 C CA . ASP A 1 71 ? -9.416 8.895 8.701 1.00 90.25 71 ASP A CA 1
ATOM 537 C C . ASP A 1 71 ? -8.133 9.745 8.702 1.00 90.25 71 ASP A C 1
ATOM 539 O O . ASP A 1 71 ? -7.122 9.363 8.118 1.00 90.25 71 ASP A O 1
ATOM 543 N N . GLY A 1 72 ? -8.113 10.830 9.486 1.00 91.56 72 GLY A N 1
ATOM 544 C CA . GLY A 1 72 ? -6.925 11.668 9.653 1.00 91.56 72 GLY A CA 1
ATOM 545 C C . GLY A 1 72 ? -5.725 10.909 10.227 1.00 91.56 72 GLY A C 1
ATOM 546 O O . GLY A 1 72 ? -4.625 11.026 9.697 1.00 91.56 72 GLY A O 1
ATOM 547 N N . GLN A 1 73 ? -5.924 10.089 11.264 1.00 91.50 73 GLN A N 1
ATOM 548 C CA . GLN A 1 73 ? -4.839 9.293 11.857 1.00 91.50 73 GLN A CA 1
ATOM 549 C C . GLN A 1 73 ? -4.345 8.188 10.914 1.00 91.50 73 GLN A C 1
ATOM 551 O O . GLN A 1 73 ? -3.143 7.938 10.843 1.00 91.50 73 GLN A O 1
ATOM 556 N N . ALA A 1 74 ? -5.257 7.527 10.195 1.00 92.81 74 ALA A N 1
ATOM 557 C CA . ALA A 1 74 ? -4.906 6.494 9.227 1.00 92.81 74 ALA A CA 1
ATOM 558 C C . ALA A 1 74 ? -4.132 7.090 8.039 1.00 92.81 74 ALA A C 1
ATOM 560 O O . ALA A 1 74 ? -3.054 6.601 7.703 1.00 92.81 74 ALA A O 1
ATOM 561 N N . SER A 1 75 ? -4.634 8.185 7.461 1.00 94.62 75 SER A N 1
ATOM 562 C CA . SER A 1 75 ? -3.989 8.931 6.373 1.00 94.62 75 SER A CA 1
ATOM 563 C C . SER A 1 75 ? -2.595 9.417 6.769 1.00 94.62 75 SER A C 1
ATOM 565 O O . SER A 1 75 ? -1.624 9.213 6.043 1.00 94.62 75 SER A O 1
ATOM 567 N N . ASP A 1 76 ? -2.462 9.995 7.959 1.00 95.12 76 ASP A N 1
ATOM 568 C CA . ASP A 1 76 ? -1.194 10.483 8.491 1.00 95.12 76 ASP A CA 1
ATOM 569 C C . ASP A 1 76 ? -0.176 9.349 8.728 1.00 95.12 76 ASP A C 1
ATOM 571 O O . ASP A 1 76 ? 0.995 9.471 8.358 1.00 95.12 76 ASP A O 1
ATOM 575 N N . ALA A 1 77 ? -0.617 8.200 9.251 1.00 94.88 77 ALA A N 1
ATOM 576 C CA . ALA A 1 77 ? 0.245 7.032 9.415 1.00 94.88 77 ALA A CA 1
ATOM 577 C C . ALA A 1 77 ? 0.690 6.419 8.078 1.00 94.88 77 ALA A C 1
ATOM 579 O O . ALA A 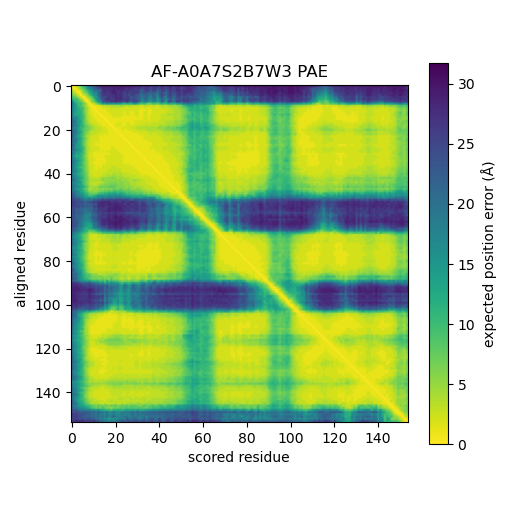1 77 ? 1.866 6.076 7.934 1.00 94.88 77 ALA A O 1
ATOM 580 N N . LEU A 1 78 ? -0.211 6.326 7.093 1.0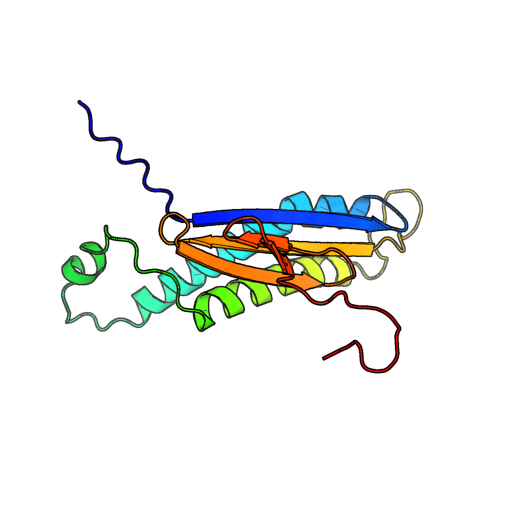0 96.62 78 LEU A N 1
ATOM 581 C CA . LEU A 1 78 ? 0.124 5.894 5.734 1.00 96.62 78 LEU A 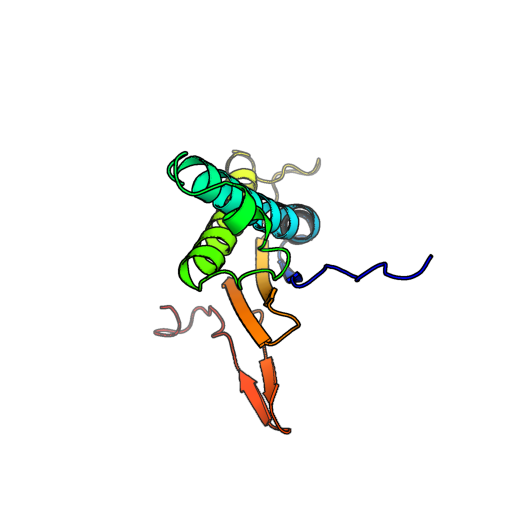CA 1
ATOM 582 C C . LEU A 1 78 ? 1.159 6.847 5.114 1.00 96.62 78 LEU A C 1
ATOM 584 O O . LEU A 1 78 ? 2.228 6.409 4.696 1.00 96.62 78 LEU A O 1
ATOM 588 N N . ARG A 1 79 ? 0.913 8.163 5.156 1.00 96.81 79 ARG A N 1
ATOM 589 C CA . ARG A 1 79 ? 1.834 9.189 4.629 1.00 96.81 79 ARG A CA 1
ATOM 590 C C . ARG A 1 79 ? 3.200 9.177 5.307 1.00 96.81 79 ARG A C 1
ATOM 592 O O . ARG A 1 79 ? 4.211 9.408 4.647 1.00 96.81 79 ARG A O 1
ATOM 599 N N . ARG A 1 80 ? 3.262 8.971 6.626 1.00 95.75 80 ARG A N 1
ATOM 600 C CA . ARG A 1 80 ? 4.541 8.825 7.339 1.00 95.75 80 ARG A CA 1
ATOM 601 C C . ARG A 1 80 ? 5.273 7.554 6.935 1.00 95.75 80 ARG A C 1
ATOM 603 O O . ARG A 1 80 ? 6.478 7.622 6.730 1.00 95.75 80 ARG A O 1
ATOM 610 N N . GLY A 1 81 ? 4.564 6.437 6.789 1.00 95.56 81 GLY A N 1
ATOM 611 C CA . GLY A 1 81 ? 5.154 5.177 6.347 1.00 95.56 81 GLY A CA 1
ATOM 612 C C . GLY A 1 81 ? 5.830 5.296 4.982 1.00 95.56 81 GLY A C 1
ATOM 613 O O . GLY A 1 81 ? 7.007 4.971 4.866 1.00 95.56 81 GLY A O 1
ATOM 614 N N . PHE A 1 82 ? 5.120 5.838 3.987 1.00 96.12 82 PHE A N 1
ATOM 615 C CA . PHE A 1 82 ? 5.672 6.063 2.645 1.00 96.12 82 PHE A CA 1
ATOM 616 C C . PHE A 1 82 ? 6.894 6.992 2.675 1.00 96.12 82 PHE A C 1
ATOM 618 O O . PHE A 1 82 ? 7.952 6.609 2.184 1.00 96.12 82 PHE A O 1
ATOM 625 N N . ARG A 1 83 ? 6.795 8.158 3.333 1.00 94.44 83 ARG A N 1
ATOM 626 C CA . ARG A 1 83 ? 7.920 9.108 3.447 1.00 94.44 83 ARG A CA 1
ATOM 627 C C . ARG A 1 83 ? 9.128 8.538 4.186 1.00 94.44 83 ARG A C 1
ATOM 629 O O . ARG A 1 83 ? 10.256 8.888 3.862 1.00 94.44 83 ARG A O 1
ATOM 636 N N . CYS A 1 84 ? 8.908 7.700 5.197 1.00 91.44 84 CYS A N 1
ATOM 637 C CA . CYS A 1 84 ? 9.990 7.075 5.954 1.00 91.44 84 CYS A CA 1
ATOM 638 C C . CYS A 1 84 ? 10.831 6.165 5.052 1.00 91.44 84 CYS A C 1
ATOM 640 O O . CYS A 1 84 ? 12.057 6.250 5.071 1.00 91.44 84 CYS A O 1
ATOM 642 N N . VAL A 1 85 ? 10.175 5.331 4.238 1.00 90.62 85 VAL A N 1
ATOM 643 C CA . VAL A 1 85 ? 10.875 4.440 3.304 1.00 90.62 85 VAL A CA 1
ATOM 644 C C . VAL A 1 85 ? 11.494 5.230 2.154 1.00 90.62 85 VAL A C 1
ATOM 646 O O . VAL A 1 85 ? 12.654 5.004 1.830 1.00 90.62 85 VAL A O 1
ATOM 649 N N . GLU A 1 86 ? 10.773 6.202 1.591 1.00 88.50 86 GLU A N 1
ATOM 650 C CA . GLU A 1 86 ? 11.291 7.094 0.547 1.00 88.50 86 GLU A CA 1
ATOM 651 C C . GLU A 1 86 ? 12.554 7.839 1.002 1.00 88.50 86 GLU A C 1
ATOM 653 O O . GLU A 1 86 ? 13.558 7.832 0.296 1.00 88.50 86 GLU A O 1
ATOM 658 N N . GLY A 1 87 ? 12.556 8.404 2.213 1.00 81.69 87 GLY A N 1
ATOM 659 C CA . GLY A 1 87 ? 13.738 9.049 2.786 1.00 81.69 87 GLY A CA 1
ATOM 660 C C . GLY A 1 87 ? 14.939 8.104 2.867 1.00 81.69 87 GLY A C 1
ATOM 661 O O . GLY A 1 87 ? 16.049 8.505 2.529 1.00 81.69 87 GLY A O 1
ATOM 662 N N . GLY A 1 88 ? 14.712 6.836 3.227 1.00 77.69 88 GLY A N 1
ATOM 663 C CA . GLY A 1 88 ? 15.750 5.801 3.232 1.00 77.69 88 GLY A CA 1
ATOM 664 C C . GLY A 1 88 ? 16.271 5.421 1.840 1.00 77.69 88 GLY A C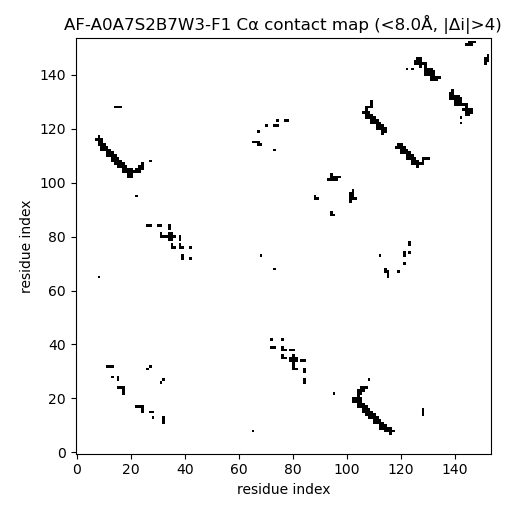 1
ATOM 665 O O . GLY A 1 88 ? 17.426 5.018 1.724 1.00 77.69 88 GLY A O 1
ATOM 666 N N . LEU A 1 89 ? 15.461 5.587 0.788 1.00 75.94 89 LEU A N 1
ATOM 667 C CA . LEU A 1 89 ? 15.868 5.380 -0.608 1.00 75.94 89 LEU A CA 1
ATOM 668 C C . LEU A 1 89 ? 16.674 6.569 -1.166 1.00 75.94 89 LEU A C 1
ATOM 670 O O . LEU A 1 89 ? 17.573 6.366 -1.981 1.00 75.94 89 LEU A O 1
ATOM 674 N N . VAL A 1 90 ? 16.364 7.799 -0.734 1.00 66.00 90 VAL A N 1
ATOM 675 C CA . VAL A 1 90 ? 16.989 9.042 -1.233 1.00 66.00 90 VAL A CA 1
ATOM 676 C C . VAL A 1 90 ? 18.336 9.333 -0.565 1.00 66.00 90 VAL A C 1
ATOM 678 O O . VAL A 1 90 ? 19.238 9.824 -1.231 1.00 66.00 90 VAL A O 1
ATOM 681 N N . THR A 1 91 ? 18.523 9.003 0.721 1.00 52.88 91 THR A N 1
ATOM 682 C CA . THR A 1 91 ? 19.770 9.318 1.460 1.00 52.88 91 THR A CA 1
ATOM 683 C C . THR A 1 91 ? 20.994 8.496 1.052 1.00 52.88 91 THR A C 1
ATOM 685 O O . THR A 1 91 ? 22.098 8.725 1.545 1.00 52.88 91 THR A O 1
ATOM 688 N N . THR A 1 92 ? 20.830 7.532 0.154 1.00 51.50 92 THR A N 1
ATOM 689 C CA . THR A 1 92 ? 21.954 6.980 -0.593 1.00 51.50 92 THR A CA 1
ATOM 690 C C . THR A 1 92 ? 22.191 7.864 -1.809 1.00 51.50 92 THR A C 1
ATOM 692 O O . THR A 1 92 ? 21.602 7.626 -2.862 1.00 51.50 92 THR A O 1
ATOM 695 N N . ASP A 1 93 ? 23.094 8.842 -1.683 1.00 44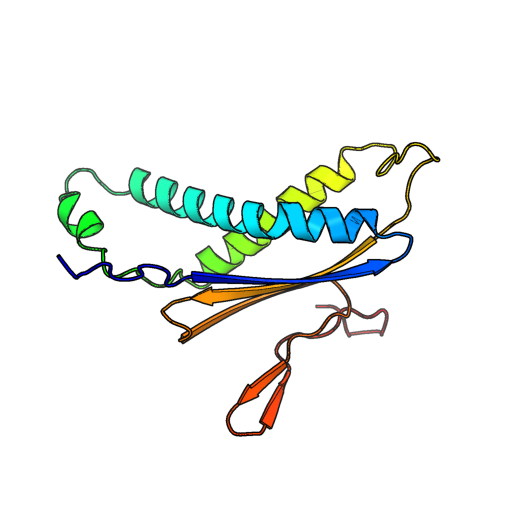.50 93 ASP A N 1
ATOM 696 C CA . ASP A 1 93 ? 23.600 9.721 -2.760 1.00 44.50 93 ASP A CA 1
ATOM 697 C C . ASP A 1 93 ? 24.373 8.953 -3.874 1.00 44.50 93 ASP A C 1
ATOM 699 O O . ASP A 1 93 ? 25.304 9.454 -4.500 1.00 44.50 93 ASP A O 1
ATOM 703 N N . GLY A 1 94 ? 23.984 7.703 -4.132 1.00 45.69 94 GLY A N 1
ATOM 704 C CA . GLY A 1 94 ? 24.469 6.797 -5.169 1.00 45.69 94 GLY A CA 1
ATOM 705 C C . GLY A 1 94 ? 23.451 5.710 -5.551 1.00 45.69 94 GLY A C 1
ATOM 706 O O . GLY A 1 94 ? 23.857 4.662 -6.050 1.00 45.69 94 GLY A O 1
ATOM 707 N N . GLY A 1 95 ? 22.148 5.918 -5.300 1.00 46.28 95 GLY A N 1
ATOM 708 C CA . GLY A 1 95 ? 21.124 4.875 -5.438 1.00 46.28 95 GLY A CA 1
ATOM 709 C C . GLY A 1 95 ? 21.388 3.705 -4.486 1.00 46.28 95 GLY A C 1
ATOM 710 O O . GLY A 1 95 ? 22.366 3.704 -3.735 1.00 46.28 95 GLY A O 1
ATOM 711 N N . LEU A 1 96 ? 20.561 2.659 -4.520 1.00 48.94 96 LEU A N 1
ATOM 712 C CA . LEU A 1 96 ? 21.019 1.389 -3.967 1.00 48.94 96 LEU A CA 1
ATOM 713 C C . LEU A 1 96 ? 22.253 0.982 -4.788 1.00 48.94 96 LEU A C 1
ATOM 715 O O . LEU A 1 96 ? 22.142 0.511 -5.920 1.00 48.94 96 LEU A O 1
ATOM 719 N N . VAL A 1 97 ? 23.445 1.189 -4.238 1.00 45.12 97 VAL A N 1
ATOM 720 C CA . VAL A 1 97 ? 24.647 0.528 -4.729 1.00 45.12 97 VAL A CA 1
ATOM 721 C C . VAL A 1 97 ? 24.518 -0.912 -4.244 1.00 45.12 97 VAL A C 1
ATOM 723 O O . VAL A 1 97 ? 25.076 -1.312 -3.226 1.00 45.12 97 VAL A O 1
ATOM 726 N N . THR A 1 98 ? 23.739 -1.720 -4.969 1.00 45.41 98 THR A N 1
ATOM 727 C CA . THR A 1 98 ? 24.127 -3.125 -5.100 1.00 45.41 98 THR A CA 1
ATOM 728 C C . THR A 1 98 ? 25.559 -3.130 -5.633 1.00 45.41 98 THR A C 1
ATOM 730 O O . THR A 1 98 ? 25.952 -2.171 -6.298 1.00 45.41 98 THR A O 1
ATOM 733 N N . ALA A 1 99 ? 26.353 -4.157 -5.331 1.00 48.53 99 ALA A N 1
ATOM 734 C CA . ALA A 1 99 ? 27.796 -4.238 -5.616 1.00 48.53 99 ALA A CA 1
ATOM 735 C C . ALA A 1 99 ? 28.218 -4.013 -7.097 1.00 48.53 99 ALA A C 1
ATOM 737 O O . ALA A 1 99 ? 29.400 -4.088 -7.419 1.00 48.53 99 ALA A O 1
ATOM 738 N N . ASP A 1 100 ? 27.270 -3.672 -7.970 1.00 46.81 100 ASP A N 1
ATOM 739 C CA . ASP A 1 100 ? 27.313 -3.689 -9.424 1.00 46.81 100 ASP A CA 1
ATOM 740 C C . ASP A 1 100 ? 27.102 -2.289 -10.061 1.00 46.81 100 ASP A C 1
ATOM 742 O O . ASP A 1 100 ? 26.879 -2.192 -11.265 1.00 46.81 100 ASP A O 1
ATOM 746 N N . GLY A 1 101 ? 27.180 -1.194 -9.289 1.00 49.69 101 GLY A N 1
ATOM 747 C CA . GLY A 1 101 ? 26.982 0.178 -9.792 1.00 49.69 101 GLY A CA 1
ATOM 748 C C . GLY A 1 101 ? 25.523 0.644 -9.695 1.00 49.69 101 GLY A C 1
ATOM 749 O O . GLY A 1 101 ? 24.603 -0.141 -9.896 1.00 49.69 101 GLY A O 1
ATOM 750 N N . GLY A 1 102 ? 25.319 1.910 -9.304 1.00 55.97 102 GLY A N 1
ATOM 751 C CA . GLY A 1 102 ? 24.050 2.458 -8.800 1.00 55.97 102 GLY A CA 1
ATOM 752 C C . GLY A 1 102 ? 22.783 2.005 -9.534 1.00 55.97 102 GLY A C 1
ATOM 753 O O . GLY A 1 102 ? 22.709 2.029 -10.763 1.00 55.97 102 GLY A O 1
ATOM 754 N N . CYS A 1 103 ? 21.764 1.596 -8.774 1.00 62.50 103 CYS A N 1
ATOM 755 C CA . CYS A 1 103 ? 20.511 1.136 -9.356 1.00 62.50 103 CYS A CA 1
ATOM 756 C C . CYS A 1 103 ? 19.558 2.307 -9.665 1.00 62.50 103 CYS A C 1
ATOM 758 O O . CYS A 1 103 ? 19.239 3.113 -8.793 1.00 62.50 103 CYS A O 1
ATOM 760 N N . PHE A 1 104 ? 19.018 2.342 -10.883 1.00 78.31 104 PHE A N 1
ATOM 761 C CA . PHE A 1 104 ? 17.872 3.185 -11.262 1.00 78.31 104 PHE A CA 1
ATOM 762 C C . PHE A 1 104 ? 16.544 2.426 -11.110 1.00 78.31 104 PHE A C 1
ATOM 764 O O . PHE A 1 104 ? 15.604 2.617 -11.881 1.00 78.31 104 PHE A O 1
ATOM 771 N N . ALA A 1 105 ? 16.491 1.496 -10.156 1.00 88.06 105 ALA A N 1
ATOM 772 C CA . ALA A 1 105 ? 15.291 0.723 -9.893 1.00 88.06 105 ALA A CA 1
ATOM 773 C C . ALA A 1 105 ? 14.226 1.610 -9.237 1.00 88.06 105 ALA A C 1
ATOM 775 O O . ALA A 1 105 ? 14.538 2.507 -8.456 1.00 88.06 105 ALA A O 1
ATOM 776 N N . GLY A 1 106 ? 12.967 1.317 -9.528 1.00 90.62 106 GLY A N 1
ATOM 777 C CA . GLY A 1 106 ? 11.807 1.911 -8.885 1.00 90.62 106 GLY A CA 1
ATOM 778 C C . GLY A 1 106 ? 10.762 0.844 -8.608 1.00 90.62 106 GLY A C 1
ATOM 779 O O . GLY A 1 106 ? 10.928 -0.326 -8.966 1.00 90.62 106 GLY A O 1
ATOM 780 N N . ALA A 1 107 ? 9.701 1.233 -7.921 1.00 94.62 107 ALA A N 1
ATOM 781 C CA . ALA A 1 107 ? 8.552 0.373 -7.738 1.00 94.62 107 ALA A CA 1
ATOM 782 C C . ALA A 1 107 ? 7.292 1.201 -7.516 1.00 94.62 107 ALA A C 1
ATOM 784 O O . ALA A 1 107 ? 7.343 2.288 -6.937 1.00 94.62 107 ALA A O 1
ATOM 785 N N . THR A 1 108 ? 6.164 0.644 -7.929 1.00 96.69 108 THR A N 1
ATOM 786 C CA . THR A 1 108 ? 4.844 1.122 -7.534 1.00 96.69 108 THR A CA 1
ATOM 787 C C . THR A 1 108 ? 4.471 0.554 -6.170 1.00 96.69 108 THR A C 1
ATOM 789 O O . THR A 1 108 ? 5.093 -0.388 -5.664 1.00 96.69 108 THR A O 1
ATOM 792 N N . ALA A 1 109 ? 3.449 1.131 -5.549 1.00 97.75 109 ALA A N 1
ATOM 793 C CA . ALA A 1 109 ? 2.939 0.657 -4.277 1.00 97.75 109 ALA A CA 1
ATOM 794 C C . ALA A 1 109 ? 1.439 0.911 -4.158 1.00 97.75 109 ALA A C 1
ATOM 796 O O . ALA A 1 109 ? 0.983 2.034 -4.326 1.00 97.75 109 ALA A O 1
ATOM 797 N N . VAL A 1 110 ? 0.684 -0.113 -3.770 1.00 98.31 110 VAL A N 1
ATOM 798 C CA . VAL A 1 110 ? -0.681 0.016 -3.242 1.00 98.31 110 VAL A CA 1
ATOM 799 C C . VAL A 1 110 ? -0.694 -0.630 -1.869 1.00 98.31 110 VAL A C 1
ATOM 801 O O . VAL A 1 110 ? -0.363 -1.807 -1.739 1.00 98.31 110 VAL A O 1
ATOM 804 N N . VAL A 1 111 ? -1.088 0.123 -0.844 1.00 98.19 111 VAL A N 1
ATOM 805 C CA . VAL A 1 111 ? -1.195 -0.361 0.534 1.00 98.19 111 VAL A CA 1
ATOM 806 C C . VAL A 1 111 ? -2.615 -0.186 1.046 1.00 98.19 111 VAL A C 1
ATOM 808 O O . VAL A 1 111 ? -3.179 0.905 0.999 1.00 98.19 111 VAL A O 1
ATOM 811 N N . MET A 1 112 ? -3.172 -1.267 1.585 1.00 97.19 112 MET A N 1
ATOM 812 C CA . MET A 1 112 ? -4.500 -1.315 2.185 1.00 97.19 112 MET A CA 1
ATOM 813 C C . MET A 1 112 ? -4.382 -1.500 3.696 1.00 97.19 112 MET A C 1
ATOM 815 O O . MET A 1 112 ? -3.749 -2.441 4.174 1.00 97.19 112 MET A O 1
ATOM 819 N N . MET A 1 113 ? -5.049 -0.630 4.445 1.00 95.00 113 MET A N 1
ATOM 820 C CA . MET A 1 113 ? -5.212 -0.713 5.889 1.00 95.00 113 MET A CA 1
ATOM 821 C C . MET A 1 113 ? -6.669 -1.038 6.211 1.00 95.00 113 MET A C 1
ATOM 823 O O . MET A 1 113 ? -7.556 -0.183 6.118 1.00 95.00 113 MET A O 1
ATOM 827 N N . LEU A 1 114 ? -6.900 -2.288 6.603 1.00 93.19 114 LEU A N 1
ATOM 828 C CA . LEU A 1 114 ? -8.202 -2.805 6.991 1.00 93.19 114 LEU A CA 1
ATOM 829 C C . LEU A 1 114 ? -8.304 -2.836 8.514 1.00 93.19 114 LEU A C 1
ATOM 831 O O . LEU A 1 114 ? -7.474 -3.445 9.182 1.00 93.19 114 LEU A O 1
ATOM 835 N N . GLN A 1 115 ? -9.320 -2.186 9.067 1.00 88.88 115 GLN A N 1
ATOM 836 C CA . GLN A 1 115 ? -9.489 -2.050 10.510 1.00 88.88 115 GLN A CA 1
ATOM 837 C C . GLN A 1 115 ? -10.944 -2.223 10.956 1.00 88.88 115 GLN A C 1
ATOM 839 O O . GLN A 1 115 ? -11.858 -2.292 10.128 1.00 88.88 115 GLN A O 1
ATOM 844 N N . SER A 1 116 ? -11.163 -2.288 12.274 1.00 85.75 116 SER A N 1
ATOM 845 C CA . SER A 1 116 ? -12.489 -2.484 12.883 1.00 85.75 116 SER A CA 1
ATOM 846 C C . SER A 1 116 ? -13.136 -3.794 12.408 1.00 85.75 116 SER A C 1
ATOM 848 O O . SER A 1 116 ? -14.260 -3.813 11.902 1.00 85.75 116 SER A O 1
ATOM 850 N N . GLY A 1 117 ? -12.373 -4.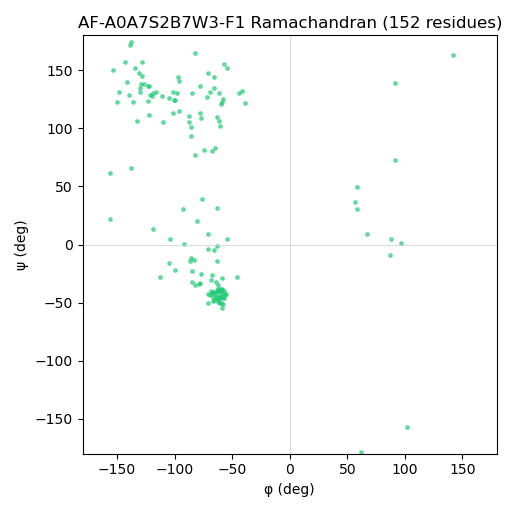892 12.476 1.00 82.50 117 GLY A N 1
ATOM 851 C CA . GLY A 1 117 ? -12.829 -6.218 12.047 1.00 82.50 117 GLY A CA 1
ATOM 852 C C . GLY A 1 117 ? -13.263 -6.287 10.578 1.00 82.50 117 GLY A C 1
ATOM 853 O O . GLY A 1 117 ? -14.180 -7.033 10.247 1.00 82.50 117 GLY A O 1
ATOM 854 N N . GLY A 1 118 ? -12.669 -5.468 9.703 1.00 85.50 118 GLY A N 1
ATOM 855 C CA . GLY A 1 118 ? -12.995 -5.452 8.273 1.00 85.50 118 GLY A CA 1
ATOM 856 C C . GLY A 1 118 ? -13.990 -4.381 7.828 1.00 85.50 118 GLY A C 1
ATOM 857 O O . GLY A 1 118 ? -14.328 -4.318 6.650 1.00 85.50 118 GLY A O 1
ATOM 858 N N . LYS A 1 119 ? -14.470 -3.525 8.735 1.00 87.06 119 LYS A N 1
ATOM 859 C CA . LYS A 1 119 ? -15.524 -2.540 8.429 1.00 87.06 119 LYS A CA 1
ATOM 860 C C . LYS A 1 119 ? -15.003 -1.222 7.871 1.00 87.06 119 LYS A C 1
ATOM 862 O O . LYS A 1 119 ? -15.793 -0.399 7.415 1.00 87.06 119 LYS A O 1
ATOM 867 N N . CYS A 1 120 ? -13.704 -0.964 7.974 1.00 89.38 120 CYS A N 1
ATOM 868 C CA . CYS A 1 120 ? -13.108 0.306 7.581 1.00 89.38 120 CYS A CA 1
ATOM 869 C C . CYS A 1 120 ? -11.818 0.063 6.809 1.00 89.38 120 CYS A C 1
ATOM 871 O O . CYS A 1 120 ? -10.898 -0.572 7.320 1.00 89.38 120 CYS A O 1
ATOM 873 N N . LEU A 1 121 ? -11.768 0.591 5.590 1.00 93.69 121 LEU A N 1
ATOM 874 C CA . LEU A 1 121 ? -10.675 0.410 4.648 1.00 93.69 121 LEU A CA 1
ATOM 875 C C . LEU A 1 121 ? -10.076 1.774 4.309 1.00 93.69 121 LEU A C 1
ATOM 877 O O . LEU A 1 121 ? -10.804 2.690 3.945 1.00 93.69 121 LEU A O 1
ATOM 881 N N . ASN A 1 122 ? -8.759 1.894 4.451 1.00 96.25 122 ASN A N 1
ATOM 882 C CA . ASN A 1 122 ? -7.987 3.072 4.062 1.00 96.25 122 ASN A CA 1
ATOM 883 C C . ASN A 1 122 ? -6.936 2.597 3.063 1.00 96.25 122 ASN A C 1
ATOM 885 O O . ASN A 1 122 ? -6.343 1.538 3.275 1.00 96.25 122 ASN A O 1
ATOM 889 N N . ILE A 1 123 ? -6.726 3.336 1.979 1.00 97.38 123 ILE A N 1
ATOM 890 C CA . ILE A 1 123 ? -5.806 2.938 0.911 1.00 97.38 123 ILE A CA 1
ATOM 891 C C . ILE A 1 123 ? -4.883 4.110 0.608 1.00 97.38 123 ILE A C 1
ATOM 893 O O . ILE A 1 123 ? -5.341 5.243 0.492 1.00 97.38 123 ILE A O 1
ATOM 897 N N . ALA A 1 124 ? -3.593 3.825 0.480 1.00 97.50 124 ALA A N 1
ATOM 898 C CA . ALA A 1 124 ? -2.609 4.746 -0.071 1.00 97.50 124 ALA A CA 1
ATOM 899 C C . ALA A 1 124 ? -1.917 4.064 -1.248 1.00 97.50 124 ALA A C 1
ATOM 901 O O . ALA A 1 124 ? -1.582 2.880 -1.159 1.00 97.50 124 ALA A O 1
ATOM 902 N N . TRP A 1 125 ? -1.718 4.793 -2.342 1.00 97.06 125 TRP A N 1
ATOM 903 C CA . TRP A 1 125 ? -1.100 4.245 -3.540 1.00 97.06 125 TRP A CA 1
ATOM 904 C C . TRP A 1 125 ? -0.197 5.255 -4.248 1.00 97.06 125 TRP A C 1
ATOM 906 O O . TRP A 1 125 ? -0.332 6.464 -4.067 1.00 97.06 125 TRP A O 1
ATOM 916 N N . CYS A 1 126 ? 0.747 4.731 -5.024 1.00 95.69 126 CYS A N 1
ATOM 917 C CA . CYS A 1 126 ? 1.658 5.469 -5.883 1.00 95.69 126 CYS A CA 1
ATOM 918 C C . CYS A 1 126 ? 2.017 4.593 -7.094 1.00 95.69 126 CYS A C 1
ATOM 920 O O . CYS A 1 126 ? 2.515 3.477 -6.920 1.00 95.69 126 CYS A O 1
ATOM 922 N N . GLY A 1 127 ? 1.761 5.089 -8.305 1.00 94.88 127 GLY A N 1
ATOM 923 C CA . GLY A 1 127 ? 1.978 4.365 -9.560 1.00 94.88 127 GLY A CA 1
ATOM 924 C C . GLY A 1 127 ? 0.686 3.800 -10.152 1.00 94.88 127 GLY A C 1
ATOM 925 O O . GLY A 1 127 ? -0.406 4.290 -9.863 1.00 94.88 127 GLY A O 1
ATOM 926 N N . ASP A 1 128 ? 0.817 2.774 -10.987 1.00 94.62 128 ASP A N 1
ATOM 927 C CA . ASP A 1 128 ? -0.257 2.192 -11.804 1.00 94.62 128 ASP A CA 1
ATOM 928 C C . ASP A 1 128 ? -0.804 0.854 -11.270 1.00 94.62 128 ASP A C 1
ATOM 930 O O . ASP A 1 128 ? -1.694 0.247 -11.867 1.00 94.62 128 ASP A O 1
ATOM 934 N N . CYS A 1 129 ? -0.338 0.400 -10.103 1.00 95.38 129 CYS A N 1
ATOM 935 C CA . CYS A 1 129 ? -1.015 -0.666 -9.371 1.00 95.38 129 CYS A CA 1
ATOM 936 C C . CYS A 1 129 ? -2.393 -0.196 -8.880 1.00 95.38 129 CYS A C 1
ATOM 938 O O . CYS A 1 129 ? -2.563 0.940 -8.434 1.00 95.38 129 CYS A O 1
ATOM 940 N N . ARG A 1 130 ? -3.375 -1.109 -8.888 1.00 96.19 130 ARG A N 1
ATOM 941 C CA . ARG A 1 130 ? -4.780 -0.778 -8.618 1.00 96.19 130 ARG A CA 1
ATOM 942 C C . ARG A 1 130 ? -5.405 -1.635 -7.521 1.00 96.19 130 ARG A C 1
ATOM 944 O O . ARG A 1 130 ? -5.264 -2.856 -7.522 1.00 96.19 130 ARG A O 1
ATOM 951 N N . ALA A 1 131 ? -6.182 -1.006 -6.638 1.00 97.06 131 ALA A N 1
ATOM 952 C CA . ALA A 1 131 ? -7.093 -1.703 -5.732 1.00 97.06 131 ALA A CA 1
ATOM 953 C C . ALA A 1 131 ? -8.526 -1.703 -6.285 1.00 97.06 131 ALA A C 1
ATOM 955 O O . ALA A 1 131 ? -9.077 -0.662 -6.651 1.00 97.06 131 ALA A O 1
ATOM 956 N N . VAL A 1 132 ? -9.150 -2.882 -6.303 1.00 97.62 132 VAL A N 1
ATOM 957 C CA . VAL A 1 132 ? -10.539 -3.085 -6.734 1.00 97.62 132 VAL A CA 1
ATOM 958 C C . VAL A 1 132 ? -11.264 -3.903 -5.670 1.00 97.62 132 VAL A C 1
ATOM 960 O O . VAL A 1 132 ? -10.765 -4.936 -5.226 1.00 97.62 132 VAL A O 1
ATOM 963 N N . LEU A 1 133 ? -12.443 -3.446 -5.254 1.00 96.12 133 LEU A N 1
ATOM 964 C CA . LEU A 1 133 ? -13.299 -4.127 -4.288 1.00 96.12 133 LEU A CA 1
ATOM 965 C C . LEU A 1 133 ? -14.474 -4.783 -5.000 1.00 96.12 133 LEU A C 1
ATOM 967 O O . LEU A 1 133 ? -15.242 -4.110 -5.680 1.00 96.12 133 LEU A O 1
ATOM 971 N N . SER A 1 134 ? -14.663 -6.083 -4.785 1.00 96.81 134 SER A N 1
ATOM 972 C CA . SER A 1 134 ? -15.917 -6.731 -5.162 1.00 96.81 134 SER A CA 1
ATOM 973 C C . SER A 1 134 ? -16.993 -6.407 -4.125 1.00 96.81 134 SER A C 1
ATOM 975 O O . SER A 1 134 ? -16.904 -6.834 -2.972 1.00 96.81 134 SER A O 1
ATOM 977 N N . GLN A 1 135 ? -18.014 -5.650 -4.519 1.00 93.31 135 GLN A N 1
ATOM 978 C CA . GLN A 1 135 ? -19.136 -5.287 -3.663 1.00 93.31 135 GLN A CA 1
ATOM 979 C C . GLN A 1 135 ? -20.440 -5.751 -4.308 1.00 93.31 135 GLN A C 1
ATOM 981 O O . GLN A 1 135 ? -20.871 -5.217 -5.322 1.00 93.31 135 GLN A O 1
ATOM 986 N N . ARG A 1 136 ? -21.088 -6.750 -3.693 1.00 95.81 136 ARG A N 1
ATOM 987 C CA . ARG A 1 136 ? -22.357 -7.333 -4.179 1.00 95.81 136 ARG A CA 1
ATOM 988 C C . ARG A 1 136 ? -22.272 -7.868 -5.620 1.00 95.81 136 ARG A C 1
ATOM 990 O O . ARG A 1 136 ? -23.236 -7.767 -6.365 1.00 95.81 136 ARG A O 1
ATOM 997 N N . GLY A 1 137 ? -21.127 -8.447 -5.985 1.00 95.81 137 GLY A N 1
ATOM 998 C CA . GLY A 1 137 ? -20.875 -8.980 -7.328 1.00 95.81 137 GLY A CA 1
ATOM 999 C C . GLY A 1 137 ? -20.323 -7.955 -8.322 1.00 95.81 137 GLY A C 1
ATOM 1000 O O . GLY A 1 137 ? -19.849 -8.357 -9.377 1.00 95.81 137 GLY A O 1
ATOM 1001 N N . GLU A 1 138 ? -20.294 -6.669 -7.966 1.00 97.31 138 GLU A N 1
ATOM 1002 C CA . GLU A 1 138 ? -19.777 -5.598 -8.821 1.00 97.31 138 GLU A CA 1
ATOM 1003 C C . GLU A 1 138 ? -18.330 -5.242 -8.476 1.00 97.31 138 GLU A C 1
ATOM 1005 O O . GLU A 1 138 ? -17.939 -5.246 -7.306 1.00 97.31 138 GLU A O 1
ATOM 1010 N N . ALA A 1 139 ? -17.530 -4.911 -9.490 1.00 97.38 139 ALA A N 1
ATOM 1011 C CA . ALA A 1 139 ? -16.156 -4.449 -9.315 1.00 97.38 139 ALA A CA 1
ATOM 1012 C C . ALA A 1 139 ? -16.122 -2.925 -9.112 1.00 97.38 139 ALA A C 1
ATOM 1014 O O . ALA A 1 139 ? -16.365 -2.155 -10.039 1.00 97.38 139 ALA A O 1
ATOM 1015 N N . VAL A 1 140 ? -15.786 -2.486 -7.900 1.00 97.12 140 VAL A N 1
ATOM 1016 C CA . VAL A 1 140 ? -15.649 -1.073 -7.532 1.00 97.12 140 VAL A CA 1
ATOM 1017 C C . VAL A 1 140 ? -14.169 -0.703 -7.504 1.00 97.12 140 VAL A C 1
ATOM 1019 O O . VAL A 1 140 ? -13.414 -1.196 -6.666 1.00 97.12 140 VAL A O 1
ATOM 1022 N N . VAL A 1 141 ? -13.739 0.163 -8.420 1.00 96.94 141 VAL A N 1
ATOM 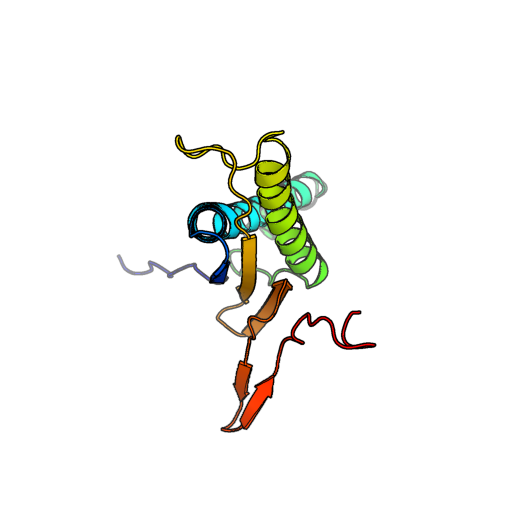1023 C CA . VAL A 1 141 ? -12.363 0.682 -8.451 1.00 96.94 141 VAL A CA 1
ATOM 1024 C C . VAL A 1 141 ? -12.161 1.653 -7.288 1.00 96.94 141 VAL A C 1
ATOM 1026 O O . VAL A 1 141 ? -12.946 2.583 -7.120 1.00 96.94 141 VAL A O 1
ATOM 1029 N N . LEU A 1 142 ? -11.124 1.427 -6.478 1.00 96.50 142 LEU A N 1
ATOM 1030 C CA . LEU A 1 142 ? -10.855 2.222 -5.275 1.00 96.50 142 LEU A CA 1
ATOM 1031 C C . LEU A 1 142 ? -9.687 3.203 -5.426 1.00 96.50 142 LEU A C 1
ATOM 1033 O O . LEU A 1 142 ? -9.546 4.101 -4.602 1.00 96.50 142 LEU A O 1
ATOM 1037 N N . THR A 1 143 ? -8.848 3.026 -6.445 1.00 96.06 143 THR A N 1
ATOM 1038 C CA . THR A 1 143 ? -7.673 3.865 -6.716 1.00 96.06 143 THR A CA 1
ATOM 1039 C C . THR A 1 143 ? -7.654 4.287 -8.179 1.00 96.06 143 THR A C 1
ATOM 1041 O O . THR A 1 143 ? -8.093 3.531 -9.045 1.00 96.06 143 THR A O 1
ATOM 1044 N N . ALA A 1 144 ? -7.130 5.479 -8.454 1.00 93.75 144 ALA A N 1
ATOM 1045 C CA . ALA A 1 144 ? -6.879 5.953 -9.811 1.00 93.75 144 ALA A CA 1
ATOM 1046 C C . ALA A 1 144 ? -5.395 5.776 -10.145 1.00 93.75 144 ALA A C 1
ATOM 1048 O O . ALA A 1 144 ? -4.543 6.269 -9.410 1.00 93.75 144 ALA A O 1
ATOM 1049 N N . ASP A 1 145 ? -5.088 5.068 -11.228 1.00 93.56 145 ASP A N 1
ATOM 1050 C CA . ASP A 1 145 ? -3.707 4.826 -11.646 1.00 93.56 145 ASP A CA 1
ATOM 1051 C C . ASP A 1 145 ? -3.006 6.156 -11.953 1.00 93.56 145 ASP A C 1
ATOM 1053 O O . ASP A 1 145 ? -3.517 6.972 -12.726 1.00 93.56 145 ASP A O 1
ATOM 1057 N N . HIS A 1 146 ? -1.817 6.360 -11.387 1.00 88.88 146 HIS A N 1
ATOM 1058 C CA . HIS A 1 146 ? -0.971 7.489 -11.760 1.00 88.88 146 HIS A CA 1
ATOM 1059 C C . HIS A 1 146 ? -0.311 7.165 -13.098 1.00 88.88 146 HIS A C 1
ATOM 1061 O O . HIS A 1 146 ? 0.540 6.280 -13.194 1.00 88.88 146 HIS A O 1
ATOM 1067 N N . THR A 1 147 ? -0.750 7.856 -14.145 1.00 83.38 147 THR A N 1
ATOM 1068 C CA . THR A 1 147 ? -0.282 7.651 -15.517 1.00 83.38 147 THR A CA 1
ATOM 1069 C C . THR A 1 147 ? 0.145 8.980 -16.117 1.00 83.38 147 THR A C 1
ATOM 1071 O O . THR A 1 147 ? -0.367 10.030 -15.749 1.00 83.38 147 THR A O 1
ATOM 1074 N N . LEU A 1 148 ? 1.008 8.933 -17.132 1.00 83.50 148 LEU A N 1
ATOM 1075 C CA . LEU A 1 148 ? 1.489 10.124 -17.846 1.00 83.50 148 LEU A CA 1
ATOM 1076 C C . LEU A 1 148 ? 0.423 10.797 -18.735 1.00 83.50 148 LEU A C 1
ATOM 1078 O O . LEU A 1 148 ? 0.748 11.655 -19.557 1.00 83.50 148 LEU A O 1
ATOM 1082 N N . SER A 1 149 ? -0.841 10.381 -18.643 1.00 76.44 149 SER A N 1
ATOM 1083 C CA . SER A 1 149 ? -1.909 10.950 -19.459 1.00 76.44 149 SER A CA 1
ATOM 1084 C C . SER A 1 149 ? -2.363 12.305 -18.903 1.00 76.44 149 SER A C 1
ATOM 1086 O O . SER A 1 149 ? -2.503 12.505 -17.698 1.00 76.44 149 SER A O 1
ATOM 1088 N N . VAL A 1 150 ? -2.560 13.276 -19.800 1.00 57.31 150 VAL A N 1
ATOM 1089 C CA . VAL A 1 150 ? -2.890 14.661 -19.431 1.00 57.31 150 VAL A CA 1
ATOM 1090 C C . VAL A 1 150 ? -4.203 14.698 -18.641 1.00 57.31 150 VAL A C 1
ATOM 1092 O O . VAL A 1 150 ? -5.245 14.298 -19.155 1.00 57.31 150 VAL A O 1
ATOM 1095 N N . GLY A 1 151 ? -4.151 15.208 -17.407 1.00 64.12 151 GLY A N 1
ATOM 1096 C CA . GLY A 1 151 ? -5.310 15.334 -16.515 1.00 64.12 151 GLY A CA 1
ATOM 1097 C C . GLY A 1 151 ? -5.604 14.109 -15.639 1.00 64.12 151 GLY A C 1
ATOM 1098 O O . GLY A 1 151 ? -6.609 14.122 -14.932 1.00 64.12 151 GLY A O 1
ATOM 1099 N N . ALA A 1 152 ? -4.760 13.071 -15.670 1.00 58.94 152 ALA A N 1
ATOM 1100 C CA . ALA A 1 152 ? -4.911 11.881 -14.827 1.00 58.94 152 ALA A CA 1
ATOM 1101 C C . ALA A 1 152 ? -4.278 12.010 -13.429 1.00 58.94 152 ALA A C 1
ATOM 1103 O O . ALA A 1 152 ? -4.553 11.178 -12.568 1.00 58.94 152 ALA A O 1
ATOM 1104 N N . GLU A 1 153 ? -3.466 13.042 -13.188 1.00 56.94 153 GLU A N 1
ATOM 1105 C CA . GLU A 1 153 ? -2.801 13.273 -11.900 1.00 56.94 153 GLU A CA 1
ATOM 1106 C C . GLU A 1 153 ? -3.536 14.358 -11.088 1.00 56.94 153 GLU A C 1
ATOM 1108 O O . GLU A 1 153 ? -3.875 15.416 -11.629 1.00 56.94 153 GLU A O 1
ATOM 1113 N N . GLN A 1 154 ? -3.814 14.076 -9.805 1.00 50.28 154 GLN A N 1
ATOM 1114 C CA . GLN A 1 154 ? -4.490 14.956 -8.833 1.00 50.28 154 GLN A CA 1
ATOM 1115 C C . GLN A 1 154 ? -3.619 15.193 -7.600 1.00 50.28 154 GLN A C 1
ATOM 1117 O O . GLN A 1 154 ? -2.991 14.217 -7.130 1.00 50.28 154 GLN A O 1
#

Mean predicted aligned error: 9.55 Å

Nearest PDB structures (foldseek):
  5iti-assembly1_A  TM=8.090E-01  e=3.224E-03  Thermosynechococcus vestitus BP-1
  5d2u-assembly1_A  TM=7.920E-01  e=3.032E-03  Thermosynechococcus vestitus BP-1
  2j86-assembly2_B  TM=7.996E-01  e=7.179E-03  Synechococcus elongatus
  8fyc-assembly1_A  TM=3.071E-01  e=9.303E-01  Megasphaera
  7rcw-assembly1_A  TM=1.990E-01  e=1.831E+00  Clostridioides difficile R20291

Sequence (154 aa):
ESAMLYQRDLALFGVFDGHGGAQVSRILRDELLPSIAHSLKQTQKEALRRAPSVLGASSLISSGAHEKWSDGQASDALRRGFRCVEGGLVTTDGGLVTADGGCFAGATAVVMMLQSGGKCLNIAWCGDCRAVLSQRGEAVVLTADHTLSVGAEQ

Secondary structure (DSSP, 8-state):
---------EEEEEE--EES-SHHHHHIIIIIHHHHHHHHHHHHHHHHHHS-TTS-HHHHHSTTS-----HHHHHHHHHHHHHHHHHHHHS-TTSS--TTS----EE-EEEEEEETTTTEEEEEEESS---EEEETTEEEE------SSTT---

Organism: NCBI:txid156173